Protein AF-A0AB73ADC2-F1 (afdb_monomer_lite)

Foldseek 3Di:
DDPPPDDQALVSLLVVLVVCLVVVNLVVSVVSLVVCVVRNPVCSVVSVVSSVVSVCVVVVVVVCVVVVD

Secondary structure (DSSP, 8-state):
---------HHHHHHHHHHHHHTT-HHHHHHHHHHTHHHHTTHHHHHHHHHHHHHHHHHHHHHHHHH--

Sequence (69 aa):
MAKDVFKMNQEELFQKVKEMIKGGNFDGAKRFIEEHKEQLGPYKEKAQNLLKDVNIDSVKDKFKNLFNK

Structure (mmCIF, N/CA/C/O backbone):
data_AF-A0AB73ADC2-F1
#
_entry.id   AF-A0AB73ADC2-F1
#
loop_
_atom_site.group_PDB
_atom_site.id
_atom_site.type_symbol
_atom_site.label_atom_id
_atom_site.label_alt_id
_atom_site.label_comp_id
_atom_site.label_asym_id
_atom_site.label_entity_id
_atom_site.label_seq_id
_atom_site.pdbx_PDB_ins_code
_atom_site.Cartn_x
_atom_site.Cartn_y
_atom_site.Cartn_z
_atom_site.occupancy
_atom_site.B_iso_or_equiv
_atom_site.auth_seq_id
_atom_site.auth_comp_id
_atom_site.auth_asym_id
_atom_site.auth_atom_id
_atom_site.pdbx_PDB_model_num
ATOM 1 N N . MET A 1 1 ? -27.161 -6.461 -12.121 1.00 47.03 1 MET A N 1
ATOM 2 C CA . MET A 1 1 ? -26.223 -6.207 -11.007 1.00 47.03 1 MET A CA 1
ATOM 3 C C . MET A 1 1 ? -25.515 -4.893 -11.301 1.00 47.03 1 MET A C 1
ATOM 5 O O . MET A 1 1 ? -24.473 -4.894 -11.945 1.00 47.03 1 MET A O 1
ATOM 9 N N . ALA A 1 2 ? -26.151 -3.772 -10.960 1.00 44.66 2 ALA A N 1
ATOM 10 C CA . ALA A 1 2 ? -25.534 -2.461 -11.104 1.00 44.66 2 ALA A CA 1
ATOM 11 C C . ALA A 1 2 ? -24.531 -2.327 -9.959 1.00 44.66 2 ALA A C 1
ATOM 13 O O . ALA A 1 2 ? -24.918 -2.393 -8.799 1.00 44.66 2 ALA A O 1
ATOM 14 N N . LYS A 1 3 ? -23.238 -2.251 -10.278 1.00 50.59 3 LYS A N 1
ATOM 15 C CA . LYS A 1 3 ? -22.226 -1.841 -9.306 1.00 50.59 3 LYS A CA 1
ATOM 16 C C . LYS A 1 3 ? -22.425 -0.346 -9.130 1.00 50.59 3 LYS A C 1
ATOM 18 O O . LYS A 1 3 ? -21.892 0.448 -9.899 1.00 50.59 3 LYS A O 1
ATOM 23 N N . ASP A 1 4 ? -23.326 -0.019 -8.217 1.00 48.59 4 ASP A N 1
ATOM 24 C CA . ASP A 1 4 ? -23.517 1.305 -7.669 1.00 48.59 4 ASP A CA 1
ATOM 25 C C . ASP A 1 4 ? -22.177 2.028 -7.530 1.00 48.59 4 ASP A C 1
ATOM 27 O O . ASP A 1 4 ? -21.181 1.484 -7.046 1.00 48.59 4 ASP A O 1
ATOM 31 N N . VAL A 1 5 ? -22.192 3.279 -7.968 1.00 49.78 5 VAL A N 1
ATOM 32 C CA . VAL A 1 5 ? -21.140 4.274 -7.789 1.00 49.78 5 VAL A CA 1
ATOM 33 C C . VAL A 1 5 ? -21.096 4.637 -6.297 1.00 49.78 5 VAL A C 1
ATOM 35 O O . VAL A 1 5 ? -21.464 5.734 -5.884 1.00 49.78 5 VAL A O 1
ATOM 38 N N . PHE A 1 6 ? -20.732 3.673 -5.452 1.00 49.88 6 PHE A N 1
ATOM 39 C CA . PHE A 1 6 ? -20.531 3.876 -4.028 1.00 49.88 6 PHE A CA 1
ATOM 40 C C . PHE A 1 6 ? -19.189 4.572 -3.826 1.00 49.88 6 PHE A C 1
ATOM 42 O O . PHE A 1 6 ? -18.192 4.247 -4.470 1.00 49.88 6 PHE A O 1
ATOM 49 N N . LYS A 1 7 ? -19.164 5.539 -2.906 1.00 58.50 7 LYS A N 1
ATOM 50 C CA . LYS A 1 7 ? -17.938 5.994 -2.242 1.00 58.50 7 LYS A CA 1
ATOM 51 C C . LYS A 1 7 ? -17.038 4.780 -1.996 1.00 58.50 7 LYS A C 1
ATOM 53 O O . LYS A 1 7 ? -17.390 3.955 -1.156 1.00 58.50 7 LYS A O 1
ATOM 58 N N . MET A 1 8 ? -15.917 4.694 -2.717 1.00 74.25 8 MET A N 1
ATOM 59 C CA . MET A 1 8 ? -14.948 3.620 -2.509 1.00 74.25 8 MET A CA 1
ATOM 60 C C . MET A 1 8 ? -14.575 3.609 -1.030 1.00 74.25 8 MET A C 1
ATOM 62 O O . MET A 1 8 ? -14.151 4.635 -0.485 1.00 74.25 8 MET A O 1
ATOM 66 N N . ASN A 1 9 ? -14.793 2.478 -0.369 1.00 85.06 9 ASN A N 1
ATOM 67 C CA . ASN A 1 9 ? -14.440 2.347 1.036 1.00 85.06 9 ASN A CA 1
ATOM 68 C C . ASN A 1 9 ? -12.911 2.194 1.198 1.00 85.06 9 ASN A C 1
ATOM 70 O O . ASN A 1 9 ? -12.155 2.099 0.227 1.00 85.06 9 ASN A O 1
ATOM 74 N N . GLN A 1 10 ? -12.436 2.182 2.443 1.00 89.75 10 GLN A N 1
ATOM 75 C CA . GLN A 1 10 ? -11.009 2.041 2.755 1.00 89.75 10 GLN A CA 1
ATOM 76 C C . GLN A 1 10 ? -10.364 0.795 2.138 1.00 89.75 10 GLN A C 1
ATOM 78 O O . GLN A 1 10 ? -9.233 0.861 1.654 1.00 89.75 10 GLN A O 1
ATOM 83 N N . GLU A 1 11 ? -11.084 -0.325 2.131 1.00 88.12 11 GLU A N 1
ATOM 84 C CA . GLU A 1 11 ? -10.624 -1.570 1.521 1.00 88.12 11 GLU A CA 1
ATOM 85 C C . GLU A 1 11 ? -10.524 -1.460 0.003 1.00 88.12 11 GLU A C 1
ATOM 87 O O . GLU A 1 11 ? -9.526 -1.886 -0.568 1.00 88.12 11 GLU A O 1
ATOM 92 N N . GLU A 1 12 ? -11.500 -0.850 -0.663 1.00 90.31 12 GLU A N 1
ATOM 93 C CA . GLU A 1 12 ? -11.487 -0.666 -2.114 1.00 90.31 12 GLU A CA 1
ATOM 94 C C . GLU A 1 12 ? -10.361 0.267 -2.562 1.00 90.31 12 GLU A C 1
ATOM 96 O O . GLU A 1 12 ? -9.668 -0.018 -3.542 1.00 90.31 12 GLU A O 1
ATOM 101 N N . LEU A 1 13 ? -10.120 1.351 -1.818 1.00 91.31 13 LEU A N 1
ATOM 102 C CA . LEU A 1 13 ? -8.970 2.228 -2.045 1.00 91.31 13 LEU A CA 1
ATOM 103 C C . LEU A 1 13 ? -7.657 1.448 -1.893 1.00 91.31 13 LEU A C 1
ATOM 105 O O . LEU A 1 13 ? -6.764 1.563 -2.734 1.00 91.31 13 LEU A O 1
ATOM 109 N N . PHE A 1 14 ? -7.549 0.600 -0.868 1.00 91.50 14 PHE A N 1
ATOM 110 C CA . PHE A 1 14 ? -6.380 -0.254 -0.664 1.00 91.50 14 PHE A CA 1
ATOM 111 C C . PHE A 1 14 ? -6.206 -1.297 -1.783 1.00 91.50 14 PHE A C 1
ATOM 113 O O . PHE A 1 14 ? -5.088 -1.502 -2.262 1.00 91.50 14 PHE A O 1
ATOM 120 N N . GLN A 1 15 ? -7.290 -1.922 -2.253 1.00 91.88 15 GLN A N 1
ATOM 121 C CA . GLN A 1 15 ? -7.240 -2.847 -3.389 1.00 91.88 15 GLN A CA 1
ATOM 122 C C . GLN A 1 15 ? -6.762 -2.142 -4.656 1.00 91.88 15 GLN A C 1
ATOM 124 O O . GLN A 1 15 ? -5.887 -2.661 -5.344 1.00 91.88 15 GLN A O 1
ATOM 129 N N . LYS A 1 16 ? -7.241 -0.925 -4.925 1.00 91.69 16 LYS A N 1
ATOM 130 C CA . LYS A 1 16 ? -6.810 -0.148 -6.091 1.00 91.69 16 LYS A CA 1
ATOM 131 C C . LYS A 1 16 ? -5.315 0.163 -6.058 1.00 91.69 16 LYS A C 1
ATOM 133 O O . LYS A 1 16 ? -4.628 0.008 -7.067 1.00 91.69 16 LYS A O 1
ATOM 138 N N . VAL A 1 17 ? -4.785 0.526 -4.889 1.00 92.25 17 VAL A N 1
ATOM 139 C CA . VAL A 1 17 ? -3.336 0.674 -4.683 1.00 92.25 17 VAL A CA 1
ATOM 140 C C . VAL A 1 17 ? -2.602 -0.627 -4.997 1.00 92.25 17 VAL A C 1
ATOM 142 O O . VAL A 1 17 ? -1.612 -0.616 -5.727 1.00 92.25 17 VAL A O 1
ATOM 145 N N . LYS A 1 18 ? -3.094 -1.757 -4.481 1.00 90.75 18 LYS A N 1
ATOM 146 C CA . LYS A 1 18 ? -2.505 -3.078 -4.718 1.00 90.75 18 LYS A CA 1
ATOM 147 C C . LYS A 1 18 ? -2.485 -3.438 -6.205 1.00 90.75 18 LYS A C 1
ATOM 149 O O . LYS A 1 18 ? -1.487 -3.977 -6.676 1.00 90.75 18 LYS A O 1
ATOM 154 N N . GLU A 1 19 ? -3.543 -3.125 -6.948 1.00 92.25 19 GLU A N 1
ATOM 155 C CA . GLU A 1 19 ? -3.595 -3.327 -8.400 1.00 92.25 19 GLU A CA 1
ATOM 156 C C . GLU A 1 19 ? -2.599 -2.438 -9.150 1.00 92.25 19 GLU A C 1
ATOM 158 O O . GLU A 1 19 ? -1.882 -2.934 -10.017 1.00 92.25 19 GLU A O 1
ATOM 163 N N . MET A 1 20 ? -2.475 -1.158 -8.780 1.00 91.50 20 MET A N 1
ATOM 164 C CA . MET A 1 20 ? -1.486 -0.257 -9.387 1.00 91.50 20 MET A CA 1
ATOM 165 C C . MET A 1 20 ? -0.050 -0.732 -9.152 1.00 91.50 20 MET A C 1
ATOM 167 O O . MET A 1 20 ? 0.751 -0.742 -10.085 1.00 91.50 20 MET A O 1
ATOM 171 N N . ILE A 1 21 ? 0.259 -1.190 -7.936 1.00 88.88 21 ILE A N 1
ATOM 172 C CA . ILE A 1 21 ? 1.564 -1.765 -7.585 1.00 88.88 21 ILE A CA 1
ATOM 173 C C . ILE A 1 21 ? 1.835 -3.035 -8.402 1.00 88.88 21 ILE A C 1
ATOM 175 O O . ILE A 1 21 ? 2.911 -3.169 -8.979 1.00 88.88 21 ILE A O 1
ATOM 179 N N . LYS A 1 22 ? 0.856 -3.945 -8.511 1.00 85.44 22 LYS A N 1
ATOM 180 C CA . LYS A 1 22 ? 0.970 -5.155 -9.347 1.00 85.44 22 LYS A CA 1
ATOM 181 C C . LYS A 1 22 ? 1.178 -4.833 -10.827 1.00 85.44 22 LYS A C 1
ATOM 183 O O . LYS A 1 22 ? 1.910 -5.546 -11.503 1.00 85.44 22 LYS A O 1
ATOM 188 N N . GLY A 1 23 ? 0.557 -3.762 -11.316 1.00 86.31 23 GLY A N 1
ATOM 189 C CA . GLY A 1 23 ? 0.742 -3.259 -12.677 1.00 86.31 23 GLY A CA 1
ATOM 190 C C . GLY A 1 23 ? 2.075 -2.538 -12.909 1.00 86.31 23 GLY A C 1
ATOM 191 O O . GLY A 1 23 ? 2.309 -2.059 -14.014 1.00 86.31 23 GLY A O 1
ATOM 192 N N . GLY A 1 24 ? 2.938 -2.418 -11.893 1.00 85.62 24 GLY A N 1
ATOM 193 C CA . GLY A 1 24 ? 4.208 -1.693 -11.977 1.00 85.62 24 GLY A CA 1
ATOM 194 C C . GLY A 1 24 ? 4.064 -0.168 -11.940 1.00 85.62 24 GLY A C 1
ATOM 195 O O . GLY A 1 24 ? 5.050 0.551 -12.099 1.00 85.62 24 GLY A O 1
ATOM 196 N N . ASN A 1 25 ? 2.856 0.351 -11.702 1.00 87.88 25 ASN A N 1
ATOM 197 C CA . ASN A 1 25 ? 2.598 1.780 -11.572 1.00 87.88 25 ASN A CA 1
ATOM 198 C C . ASN A 1 25 ? 2.824 2.244 -10.124 1.00 87.88 25 ASN A C 1
ATOM 2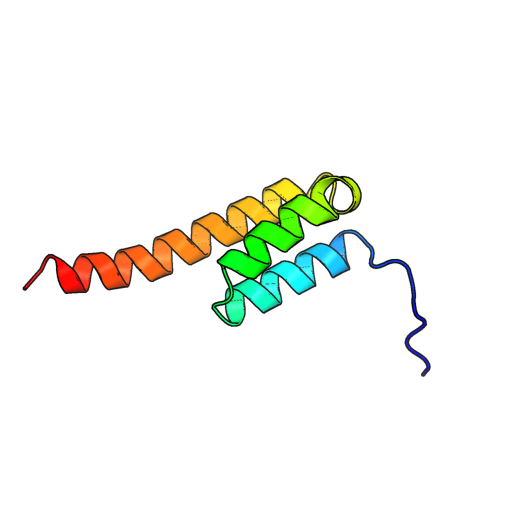00 O O . ASN A 1 25 ? 1.894 2.615 -9.405 1.00 87.88 25 ASN A O 1
ATOM 204 N N . PHE A 1 26 ? 4.080 2.201 -9.682 1.00 88.38 26 PHE A N 1
ATOM 205 C CA . PHE A 1 26 ? 4.455 2.567 -8.314 1.00 88.38 26 PHE A CA 1
ATOM 206 C C . PHE A 1 26 ? 4.269 4.061 -8.028 1.00 88.38 26 PHE A C 1
ATOM 208 O O . PHE A 1 26 ? 3.843 4.430 -6.934 1.00 88.38 26 PHE A O 1
ATOM 215 N N . ASP A 1 27 ? 4.560 4.924 -9.005 1.00 90.19 27 ASP A N 1
ATOM 216 C CA . ASP A 1 27 ? 4.422 6.375 -8.845 1.00 90.19 27 ASP A CA 1
ATOM 217 C C . ASP A 1 27 ? 2.944 6.786 -8.745 1.00 90.19 27 ASP A C 1
ATOM 219 O O . ASP A 1 27 ? 2.552 7.516 -7.831 1.00 90.19 27 ASP A O 1
ATOM 223 N N . GLY A 1 28 ? 2.092 6.208 -9.601 1.00 92.38 28 GLY A N 1
ATOM 224 C CA . GLY A 1 28 ? 0.642 6.380 -9.532 1.00 92.38 28 GLY A CA 1
ATOM 225 C C . GLY A 1 28 ? 0.049 5.828 -8.238 1.00 92.38 28 GLY A C 1
ATOM 226 O O . GLY A 1 28 ? -0.758 6.503 -7.603 1.00 92.38 28 GLY A O 1
ATOM 227 N N . ALA A 1 29 ? 0.507 4.657 -7.782 1.00 92.31 29 ALA A N 1
ATOM 228 C CA . ALA A 1 29 ? 0.107 4.110 -6.489 1.00 92.31 29 ALA A CA 1
ATOM 229 C C . ALA A 1 29 ? 0.474 5.051 -5.331 1.00 92.31 29 ALA A C 1
ATOM 231 O O . ALA A 1 29 ? -0.349 5.288 -4.449 1.00 92.31 29 ALA A O 1
ATOM 232 N N . LYS A 1 30 ? 1.681 5.632 -5.348 1.00 92.62 30 LYS A N 1
ATOM 233 C CA . LYS A 1 30 ? 2.127 6.59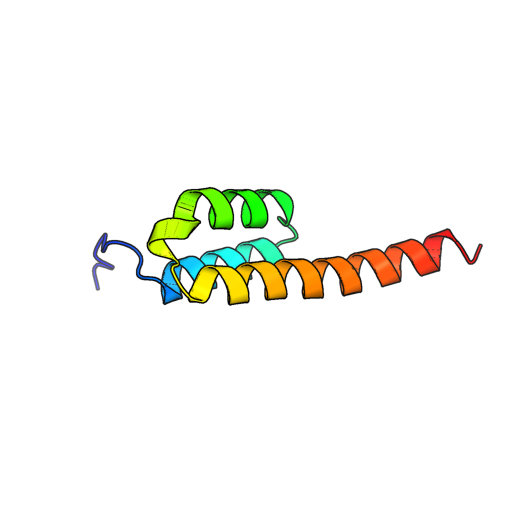8 -4.335 1.00 92.62 30 LYS A CA 1
ATOM 234 C C . LYS A 1 30 ? 1.235 7.838 -4.299 1.00 92.62 30 LYS A C 1
ATOM 236 O O . LYS A 1 30 ? 0.798 8.228 -3.219 1.00 92.62 30 LYS A O 1
ATOM 241 N N . ARG A 1 31 ? 0.963 8.439 -5.463 1.00 94.44 31 ARG A N 1
ATOM 242 C CA . ARG A 1 31 ? 0.079 9.610 -5.585 1.00 94.44 31 ARG A CA 1
ATOM 243 C C . ARG A 1 31 ? -1.328 9.297 -5.099 1.00 94.44 31 ARG A C 1
ATOM 245 O O . ARG A 1 31 ? -1.840 10.013 -4.251 1.00 94.44 31 ARG A O 1
ATOM 252 N N . PHE A 1 32 ? -1.881 8.163 -5.519 1.00 93.12 32 PHE A N 1
ATOM 253 C CA . PHE A 1 32 ? -3.210 7.735 -5.104 1.00 93.12 32 PHE A CA 1
ATOM 254 C C . PHE A 1 32 ? -3.329 7.560 -3.585 1.00 93.12 32 PHE A C 1
ATOM 256 O O . PHE A 1 32 ? -4.316 7.985 -2.992 1.00 93.12 32 PHE A O 1
ATOM 263 N N . ILE A 1 33 ? -2.322 6.971 -2.927 1.00 92.50 33 ILE A N 1
ATOM 264 C CA . ILE A 1 33 ? -2.308 6.856 -1.460 1.00 92.50 33 ILE A CA 1
ATOM 265 C C . ILE A 1 33 ? -2.313 8.235 -0.798 1.00 92.50 33 ILE A C 1
ATOM 267 O O . ILE A 1 33 ? -2.988 8.407 0.210 1.00 92.50 33 ILE A O 1
ATOM 271 N N . GLU A 1 34 ? -1.548 9.195 -1.321 1.00 93.31 34 GLU A N 1
ATOM 272 C CA . GLU A 1 34 ? -1.460 10.549 -0.764 1.00 93.31 34 GLU A CA 1
ATOM 273 C C . GLU A 1 34 ? -2.744 11.356 -0.987 1.00 93.31 34 GLU A C 1
ATOM 275 O O . GLU A 1 34 ? -3.202 12.023 -0.060 1.00 93.31 34 GLU A O 1
ATOM 280 N N . GLU A 1 35 ? -3.349 11.260 -2.172 1.00 93.81 35 GLU A N 1
ATOM 281 C CA . GLU A 1 35 ? -4.616 11.921 -2.509 1.00 93.81 35 GLU A CA 1
ATOM 282 C C . GLU A 1 35 ? -5.781 11.350 -1.697 1.00 93.81 35 GLU A C 1
ATOM 284 O O . GLU A 1 35 ? -6.616 12.093 -1.189 1.00 93.81 35 GLU A O 1
ATOM 289 N N . HIS A 1 36 ? -5.798 10.032 -1.495 1.00 91.81 36 HIS A N 1
ATOM 290 C CA . HIS A 1 36 ? -6.838 9.347 -0.734 1.00 91.81 36 HIS A CA 1
ATOM 291 C C . HIS A 1 36 ? -6.426 9.043 0.711 1.00 91.81 36 HIS A C 1
ATOM 293 O O . HIS A 1 36 ? -7.073 8.228 1.364 1.00 91.81 36 HIS A O 1
ATOM 299 N N . LYS A 1 37 ? -5.375 9.680 1.250 1.00 89.12 37 LYS A N 1
ATOM 300 C CA . LYS A 1 37 ? -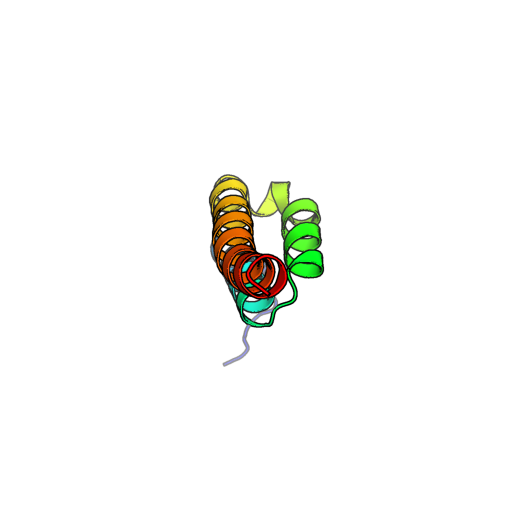4.816 9.352 2.579 1.00 89.12 37 LYS A CA 1
ATOM 301 C C . LYS A 1 37 ? -5.830 9.499 3.709 1.00 89.12 37 LYS A C 1
ATOM 303 O O . LYS A 1 37 ? -5.857 8.678 4.621 1.00 89.12 37 LYS A O 1
ATOM 308 N N . GLU A 1 38 ? -6.662 10.533 3.633 1.00 90.56 38 GLU A N 1
ATOM 309 C CA . GLU A 1 38 ? -7.702 10.815 4.623 1.00 90.56 38 GLU A CA 1
ATOM 310 C C . GLU A 1 38 ? -8.805 9.760 4.554 1.00 90.56 38 GLU A C 1
ATOM 312 O O . GLU A 1 38 ? -9.288 9.286 5.579 1.00 90.56 38 GLU A O 1
ATOM 317 N N . GLN A 1 39 ? -9.144 9.329 3.337 1.00 89.44 39 GLN A N 1
ATOM 318 C CA . GLN A 1 39 ? -10.154 8.306 3.104 1.00 89.44 39 GLN A CA 1
ATOM 319 C C . GLN A 1 39 ? -9.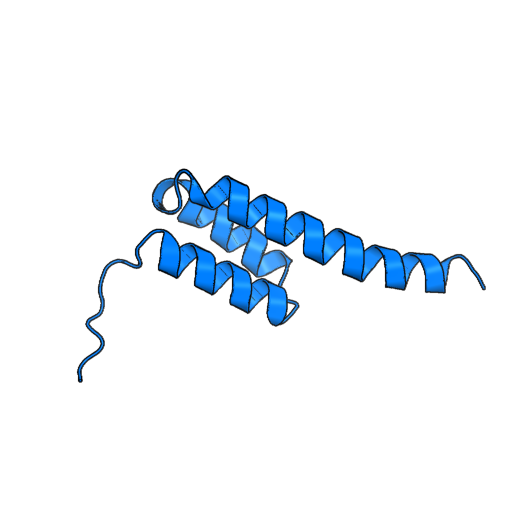649 6.917 3.489 1.00 89.44 39 GLN A C 1
ATOM 321 O O . GLN A 1 39 ? -10.389 6.182 4.128 1.00 89.44 39 GLN A O 1
ATOM 326 N N . LEU A 1 40 ? -8.396 6.584 3.158 1.00 89.88 40 LEU A N 1
ATOM 327 C CA . LEU A 1 40 ? -7.708 5.340 3.514 1.00 89.88 40 LEU A CA 1
ATOM 328 C C . LEU A 1 40 ? -7.564 5.168 5.030 1.00 89.88 40 LEU A C 1
ATOM 330 O O . LEU A 1 40 ? -7.565 4.035 5.511 1.00 89.88 40 LEU A O 1
ATOM 334 N N . GLY A 1 41 ? -7.422 6.266 5.778 1.00 88.62 41 GLY A N 1
ATOM 335 C CA . GLY A 1 41 ? -7.249 6.244 7.229 1.00 88.62 41 GLY A CA 1
ATOM 336 C C . GLY A 1 41 ? -6.157 5.246 7.653 1.00 88.62 41 GLY A C 1
ATOM 337 O O . GLY A 1 41 ? -5.016 5.372 7.199 1.00 88.62 41 GLY A O 1
ATOM 338 N N . PRO A 1 42 ? -6.470 4.213 8.460 1.00 88.81 42 PRO A N 1
ATOM 339 C CA . PRO A 1 42 ? -5.483 3.229 8.914 1.00 88.81 42 PRO A CA 1
ATOM 340 C C . PRO A 1 42 ? -4.908 2.358 7.782 1.00 88.81 42 PRO A C 1
ATOM 342 O O . PRO A 1 42 ? -3.806 1.824 7.906 1.00 88.81 42 PRO A O 1
ATOM 345 N N . TYR A 1 43 ? -5.605 2.220 6.648 1.00 88.38 43 TYR A N 1
ATOM 346 C CA . TYR A 1 43 ? -5.105 1.463 5.495 1.00 88.38 43 TYR A CA 1
ATOM 347 C C . TYR A 1 43 ? -4.010 2.198 4.727 1.00 88.38 43 TYR A C 1
ATOM 349 O O . TYR A 1 43 ? -3.291 1.563 3.956 1.00 88.38 43 TYR A O 1
ATOM 357 N N . LYS A 1 44 ? -3.830 3.504 4.957 1.00 92.19 44 LYS A N 1
ATOM 358 C CA . LYS A 1 44 ? -2.740 4.280 4.359 1.00 92.19 44 LYS A CA 1
ATOM 359 C C . LYS A 1 44 ? -1.389 3.653 4.688 1.00 92.19 44 LYS A C 1
ATOM 361 O O . LYS A 1 44 ? -0.576 3.449 3.794 1.00 92.19 44 LYS A O 1
ATOM 366 N N . GLU A 1 45 ? -1.159 3.317 5.954 1.00 91.12 45 GLU A N 1
ATOM 367 C CA . GLU A 1 45 ? 0.117 2.750 6.394 1.00 91.12 45 GLU A CA 1
ATOM 368 C C . GLU A 1 45 ? 0.360 1.375 5.761 1.00 91.12 45 GLU A C 1
ATOM 370 O O . GLU A 1 45 ? 1.437 1.117 5.227 1.00 91.12 45 GLU A O 1
ATOM 375 N N . LYS A 1 46 ? -0.682 0.533 5.690 1.00 91.31 46 LYS A N 1
ATOM 376 C CA . LYS A 1 46 ? -0.633 -0.747 4.966 1.00 91.31 46 LYS A CA 1
ATOM 377 C C . LYS A 1 46 ? -0.298 -0.545 3.486 1.00 91.31 46 LYS A C 1
ATOM 379 O O . LYS A 1 46 ? 0.518 -1.280 2.939 1.00 91.31 46 LYS A O 1
ATOM 384 N N . ALA A 1 47 ? -0.910 0.447 2.841 1.00 91.31 47 ALA A N 1
ATOM 385 C CA . ALA A 1 47 ? -0.693 0.782 1.435 1.00 91.31 47 ALA A CA 1
ATOM 386 C C . ALA A 1 47 ? 0.740 1.270 1.176 1.00 91.31 47 ALA A C 1
ATOM 388 O O . ALA A 1 47 ? 1.385 0.839 0.222 1.00 91.31 47 ALA A O 1
ATOM 389 N N . GLN A 1 48 ? 1.261 2.132 2.053 1.00 90.56 48 GLN A N 1
ATOM 390 C CA . GLN A 1 48 ? 2.633 2.631 1.984 1.00 90.56 48 GLN A CA 1
ATOM 391 C C . GLN A 1 48 ? 3.656 1.524 2.244 1.00 90.56 48 GLN A C 1
ATOM 393 O O . GLN A 1 48 ? 4.666 1.468 1.545 1.00 90.56 48 GLN A O 1
ATOM 398 N N . ASN A 1 49 ? 3.398 0.637 3.207 1.00 91.00 49 ASN A N 1
ATOM 399 C CA . ASN A 1 49 ? 4.261 -0.509 3.471 1.00 91.00 49 ASN A CA 1
ATOM 400 C C . ASN A 1 49 ? 4.270 -1.471 2.285 1.00 91.00 49 ASN A C 1
ATOM 402 O O . ASN A 1 49 ? 5.347 -1.835 1.837 1.00 91.00 49 ASN A O 1
ATOM 406 N N . LEU A 1 50 ? 3.108 -1.787 1.706 1.00 88.81 50 LEU A N 1
ATOM 407 C CA . LEU A 1 50 ? 3.019 -2.607 0.496 1.00 88.81 50 LEU A CA 1
ATOM 408 C C . LEU A 1 50 ? 3.799 -1.985 -0.673 1.00 88.81 50 LEU A C 1
ATOM 410 O O . LEU A 1 50 ? 4.525 -2.682 -1.374 1.00 88.81 50 LEU A O 1
ATOM 414 N N . LEU A 1 51 ? 3.675 -0.670 -0.873 1.00 87.44 51 LEU A N 1
ATOM 415 C CA . LEU A 1 51 ? 4.420 0.043 -1.909 1.00 87.44 51 LEU A CA 1
ATOM 416 C C . LEU A 1 51 ? 5.932 -0.040 -1.680 1.00 87.44 51 LEU A C 1
ATOM 418 O O . LEU A 1 51 ? 6.669 -0.280 -2.629 1.00 87.44 51 LEU A O 1
ATOM 422 N N . LYS A 1 52 ? 6.398 0.169 -0.444 1.00 85.00 52 LYS A N 1
ATOM 423 C CA . LYS A 1 52 ? 7.823 0.090 -0.092 1.00 85.00 52 LYS A CA 1
ATOM 424 C C . LYS A 1 52 ? 8.364 -1.327 -0.237 1.00 85.00 52 LYS A C 1
ATOM 426 O O . LYS A 1 52 ? 9.440 -1.478 -0.791 1.00 85.00 52 LYS A O 1
ATOM 431 N N . ASP A 1 53 ? 7.623 -2.324 0.229 1.00 82.56 53 ASP A N 1
ATOM 432 C CA . ASP A 1 53 ? 8.006 -3.736 0.196 1.00 82.56 53 ASP A CA 1
ATOM 433 C C . ASP A 1 53 ? 8.179 -4.224 -1.248 1.00 82.56 53 ASP A C 1
ATOM 435 O O . ASP A 1 53 ? 9.261 -4.659 -1.634 1.00 82.56 53 ASP A O 1
ATOM 439 N N . VAL A 1 54 ? 7.171 -3.995 -2.101 1.00 74.88 54 VAL A N 1
ATOM 440 C CA . VAL A 1 54 ? 7.235 -4.385 -3.518 1.00 74.88 54 VAL A CA 1
ATOM 441 C C . VAL A 1 54 ? 8.279 -3.578 -4.286 1.00 74.88 54 VAL A C 1
ATOM 443 O O . VAL A 1 54 ? 8.958 -4.125 -5.154 1.00 74.88 54 VAL A O 1
ATOM 446 N N . ASN A 1 55 ? 8.426 -2.282 -3.993 1.00 70.69 55 ASN A N 1
ATOM 447 C CA . ASN A 1 55 ? 9.463 -1.470 -4.620 1.00 70.69 55 ASN A CA 1
ATOM 448 C C . ASN A 1 55 ? 10.836 -2.025 -4.226 1.00 70.69 55 ASN A C 1
ATOM 450 O O . ASN A 1 55 ? 11.562 -2.441 -5.114 1.00 70.69 55 ASN A O 1
ATOM 454 N N . ILE A 1 56 ? 11.145 -2.166 -2.933 1.00 64.69 56 ILE A N 1
ATOM 455 C CA . ILE A 1 56 ? 12.433 -2.681 -2.448 1.00 64.69 56 ILE A CA 1
ATOM 456 C C . ILE A 1 56 ? 12.771 -4.036 -3.064 1.00 64.69 56 ILE A C 1
ATOM 458 O O . ILE A 1 56 ? 13.877 -4.159 -3.573 1.00 64.69 56 ILE A O 1
ATOM 462 N N . ASP A 1 57 ? 11.866 -5.014 -3.080 1.00 66.75 57 ASP A N 1
ATOM 463 C CA . ASP A 1 57 ? 12.159 -6.316 -3.695 1.00 66.75 57 ASP A CA 1
ATOM 464 C C . ASP A 1 57 ? 12.442 -6.170 -5.202 1.00 66.75 57 ASP A C 1
ATOM 466 O O . ASP A 1 57 ? 13.477 -6.609 -5.705 1.00 66.75 57 ASP A O 1
ATOM 470 N N . SER A 1 58 ? 11.597 -5.423 -5.920 1.00 65.38 58 SER A N 1
ATOM 471 C CA . SER A 1 58 ? 11.705 -5.280 -7.375 1.00 65.38 58 SER A CA 1
ATOM 472 C C . SER A 1 58 ? 12.897 -4.422 -7.839 1.00 65.38 58 SER A C 1
ATOM 474 O O . SER A 1 58 ? 13.526 -4.743 -8.852 1.00 65.38 58 SER A O 1
ATOM 476 N N . VAL A 1 59 ? 13.264 -3.346 -7.124 1.00 62.16 59 VAL A N 1
ATOM 477 C CA . VAL A 1 59 ? 14.510 -2.608 -7.415 1.00 62.16 59 VAL A CA 1
ATOM 478 C C . VAL A 1 59 ? 15.730 -3.330 -6.886 1.00 62.16 59 VAL A C 1
ATOM 480 O O . VAL A 1 59 ? 16.744 -3.285 -7.565 1.00 62.16 59 VAL A O 1
ATOM 483 N N . LYS A 1 60 ? 15.697 -4.004 -5.736 1.00 62.09 60 LYS A N 1
ATOM 484 C CA . LYS A 1 60 ? 16.894 -4.673 -5.204 1.00 62.09 60 LYS A CA 1
ATOM 485 C C . LYS A 1 60 ? 17.373 -5.785 -6.131 1.00 62.09 60 LYS A C 1
ATOM 487 O O . LYS A 1 60 ? 18.582 -5.883 -6.336 1.00 62.09 60 LYS A O 1
ATOM 492 N N . ASP A 1 61 ? 16.469 -6.545 -6.746 1.00 65.88 61 ASP A N 1
ATOM 493 C CA . ASP A 1 61 ? 16.837 -7.510 -7.789 1.00 65.88 61 ASP A CA 1
ATOM 494 C C . ASP A 1 61 ? 17.441 -6.829 -9.025 1.00 65.88 61 ASP A C 1
ATOM 496 O O . ASP A 1 61 ? 18.505 -7.228 -9.502 1.00 65.88 61 ASP A O 1
ATOM 500 N N . LYS A 1 62 ? 16.842 -5.730 -9.503 1.00 61.25 62 LYS A N 1
ATOM 501 C CA . LYS A 1 62 ? 17.389 -4.966 -10.640 1.00 61.25 62 LYS A CA 1
ATOM 502 C C . LYS A 1 62 ? 18.743 -4.317 -10.334 1.00 61.25 62 LYS A C 1
ATOM 504 O O . LYS A 1 62 ? 19.629 -4.335 -11.182 1.00 61.25 62 LYS A O 1
ATOM 509 N N . PHE A 1 63 ? 18.924 -3.764 -9.138 1.00 62.38 63 PHE A N 1
ATOM 510 C CA . PHE A 1 63 ? 20.154 -3.097 -8.713 1.00 62.38 63 PHE A CA 1
ATOM 511 C C . PHE A 1 63 ? 21.282 -4.095 -8.444 1.00 62.38 63 PHE A C 1
ATOM 513 O O . PHE A 1 63 ? 22.410 -3.834 -8.853 1.00 62.38 63 PHE A O 1
ATOM 520 N N . LYS A 1 64 ? 21.001 -5.257 -7.836 1.00 61.59 64 LYS A N 1
ATOM 521 C CA . LYS A 1 64 ? 21.997 -6.335 -7.722 1.00 61.59 64 LYS A CA 1
ATOM 522 C C . LYS A 1 64 ? 22.461 -6.818 -9.095 1.00 61.59 64 LYS A C 1
ATOM 524 O O . LYS A 1 64 ? 23.661 -6.968 -9.291 1.00 61.59 64 LYS A O 1
ATOM 529 N N . ASN A 1 65 ? 21.552 -6.989 -10.057 1.00 63.34 65 ASN A N 1
ATOM 530 C CA . ASN A 1 65 ? 21.930 -7.379 -11.420 1.00 63.34 65 ASN A CA 1
ATOM 531 C C . ASN A 1 65 ? 22.758 -6.313 -12.156 1.00 63.34 65 ASN A C 1
ATOM 533 O O . ASN A 1 65 ? 23.535 -6.660 -13.040 1.00 63.34 65 ASN A O 1
ATOM 537 N N . LEU A 1 66 ? 22.597 -5.030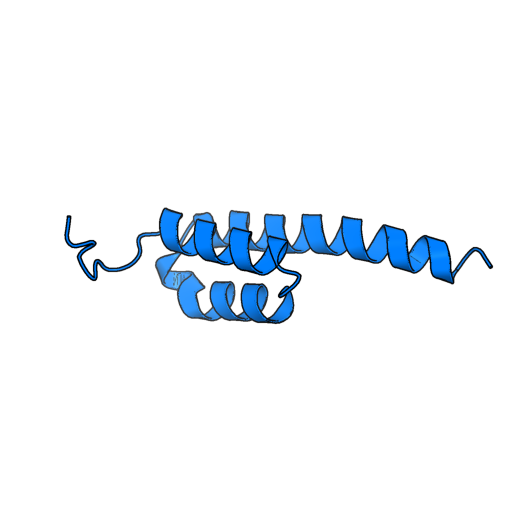 -11.814 1.00 66.12 66 LEU A N 1
ATOM 538 C CA . LEU A 1 66 ? 23.373 -3.938 -12.408 1.00 66.12 66 LEU A CA 1
ATOM 539 C C . LEU A 1 66 ? 24.756 -3.752 -11.773 1.00 66.12 66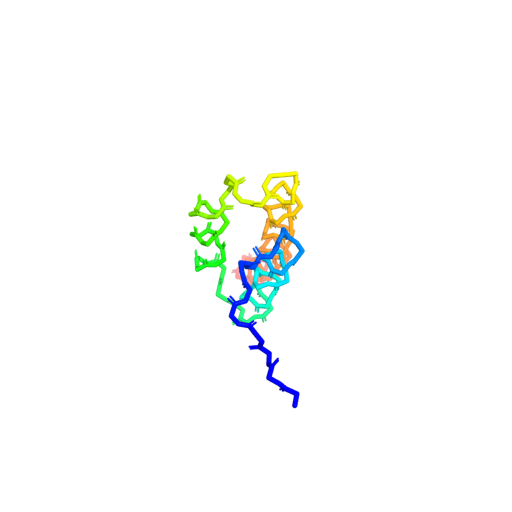 LEU A C 1
ATOM 541 O O . LEU A 1 66 ? 25.682 -3.367 -12.476 1.00 66.12 66 LEU A O 1
ATOM 545 N N . PHE A 1 67 ? 24.901 -3.995 -10.469 1.00 69.62 67 PHE A N 1
ATOM 546 C CA . PHE A 1 67 ? 26.159 -3.762 -9.748 1.00 69.62 67 PHE A CA 1
ATOM 547 C C . PHE A 1 67 ? 27.091 -4.984 -9.723 1.00 69.62 67 PHE A C 1
ATOM 549 O O . PHE A 1 67 ? 28.240 -4.865 -9.314 1.00 69.62 67 PHE A O 1
ATOM 556 N N . ASN A 1 68 ? 26.604 -6.154 -10.146 1.00 58.16 68 ASN A N 1
ATOM 557 C CA . ASN A 1 68 ? 27.361 -7.407 -10.159 1.00 58.16 68 ASN A CA 1
ATOM 558 C C . ASN A 1 68 ? 27.861 -7.795 -11.567 1.00 58.16 68 ASN A C 1
ATOM 560 O O . ASN A 1 68 ? 27.977 -8.985 -11.865 1.00 58.16 68 ASN A O 1
ATOM 564 N N . LYS A 1 69 ? 28.106 -6.804 -12.436 1.00 51.34 69 LYS A N 1
ATOM 565 C CA . LYS A 1 69 ? 28.717 -6.986 -13.760 1.00 51.34 69 LYS A CA 1
ATOM 566 C C . LYS A 1 69 ? 30.125 -6.408 -13.796 1.00 51.34 69 LYS A C 1
ATOM 568 O O . LYS A 1 69 ? 30.297 -5.287 -13.274 1.00 51.34 69 LYS A O 1
#

Radius of gyration: 14.77 Å; chains: 1; bounding box: 55×19×23 Å

pLDDT: mean 79.73, std 15.12, range [44.66, 94.44]

Organism: NCBI:txid1244154